Protein AF-A0A962E1F9-F1 (afdb_monomer_lite)

Structure (mmCIF, N/CA/C/O backbone):
data_AF-A0A962E1F9-F1
#
_entry.id   AF-A0A962E1F9-F1
#
loop_
_atom_site.group_PDB
_atom_site.id
_atom_site.type_symbol
_atom_site.label_atom_id
_atom_site.label_alt_id
_atom_site.label_comp_id
_atom_site.label_asym_id
_atom_site.label_entity_id
_atom_site.label_seq_id
_atom_site.pdbx_PDB_ins_code
_atom_site.Cartn_x
_atom_site.Cartn_y
_atom_site.Cartn_z
_atom_site.occupancy
_atom_site.B_iso_or_equiv
_atom_site.auth_seq_id
_atom_site.auth_comp_id
_atom_site.auth_asym_id
_atom_site.auth_atom_id
_atom_site.pdbx_PDB_model_num
ATOM 1 N N . MET A 1 1 ? 22.130 8.586 -1.641 1.00 64.25 1 MET A N 1
ATOM 2 C CA . MET A 1 1 ? 21.203 9.714 -1.373 1.00 64.25 1 MET A CA 1
ATOM 3 C C . MET A 1 1 ? 20.957 9.810 0.126 1.00 64.25 1 MET A C 1
ATOM 5 O O . MET A 1 1 ? 20.902 8.769 0.765 1.00 64.25 1 MET A O 1
ATOM 9 N N . THR A 1 2 ? 20.841 11.005 0.717 1.00 77.00 2 THR A N 1
ATOM 10 C CA . THR A 1 2 ? 20.399 11.106 2.122 1.00 77.00 2 THR A CA 1
ATOM 11 C C . THR A 1 2 ? 18.912 10.750 2.223 1.00 77.00 2 THR A C 1
ATOM 13 O O . THR A 1 2 ? 18.159 10.943 1.267 1.00 77.00 2 THR A O 1
ATOM 16 N N . ILE A 1 3 ? 18.473 10.273 3.391 1.00 74.94 3 ILE A N 1
ATOM 17 C CA . ILE A 1 3 ? 17.060 9.959 3.676 1.00 74.94 3 ILE A CA 1
ATOM 18 C C . ILE A 1 3 ? 16.121 11.131 3.355 1.00 74.94 3 ILE A C 1
ATOM 20 O O . ILE A 1 3 ? 15.027 10.946 2.830 1.00 74.94 3 ILE A O 1
ATOM 24 N N . LEU A 1 4 ? 16.585 12.356 3.604 1.00 80.88 4 LEU A N 1
ATOM 25 C CA . LEU A 1 4 ? 15.814 13.575 3.403 1.00 80.88 4 LEU A CA 1
ATOM 26 C C . LEU A 1 4 ? 15.647 13.916 1.917 1.00 80.88 4 LEU A C 1
ATOM 28 O O . LEU A 1 4 ? 14.554 14.296 1.509 1.00 80.88 4 LEU A O 1
ATOM 32 N N . ASN A 1 5 ? 16.682 13.709 1.095 1.00 81.31 5 ASN A N 1
ATOM 33 C CA . ASN A 1 5 ? 16.583 13.893 -0.358 1.00 81.31 5 ASN A CA 1
ATOM 34 C C . ASN A 1 5 ? 15.590 12.910 -0.975 1.00 81.31 5 ASN A C 1
ATOM 36 O O . ASN A 1 5 ? 14.843 13.257 -1.886 1.00 81.31 5 ASN A O 1
ATOM 40 N N . LEU A 1 6 ? 15.572 11.685 -0.458 1.00 79.62 6 LEU A N 1
ATOM 41 C CA . LEU A 1 6 ? 14.668 10.650 -0.921 1.00 79.62 6 LEU A CA 1
ATOM 42 C C . LEU A 1 6 ? 13.217 10.950 -0.546 1.00 79.62 6 LEU A C 1
ATOM 44 O O . LEU A 1 6 ? 12.342 10.889 -1.405 1.00 79.62 6 LEU A O 1
ATOM 48 N N . LEU A 1 7 ? 12.968 11.340 0.706 1.00 82.06 7 LEU A N 1
ATOM 49 C CA . LEU A 1 7 ? 11.650 11.801 1.141 1.00 82.06 7 LEU A CA 1
ATOM 50 C C . LEU A 1 7 ? 11.186 13.003 0.312 1.00 82.06 7 LEU A C 1
ATOM 52 O O . LEU A 1 7 ? 10.052 13.016 -0.155 1.00 82.06 7 LEU A O 1
ATOM 56 N N . ALA A 1 8 ? 12.066 13.977 0.066 1.00 87.44 8 ALA A N 1
ATOM 57 C CA . ALA A 1 8 ? 11.753 15.131 -0.772 1.00 87.44 8 ALA A CA 1
ATOM 58 C C . ALA A 1 8 ? 11.393 14.721 -2.210 1.00 87.44 8 ALA A C 1
ATOM 60 O O . ALA A 1 8 ? 10.427 15.245 -2.769 1.00 87.44 8 ALA A O 1
ATOM 61 N N . LEU A 1 9 ? 12.116 13.760 -2.792 1.00 87.00 9 LEU A N 1
ATOM 62 C CA . LEU A 1 9 ? 11.836 13.225 -4.124 1.00 87.00 9 LEU A CA 1
ATOM 63 C C . LEU A 1 9 ? 10.489 12.489 -4.167 1.00 87.00 9 LEU A C 1
ATOM 65 O O . LEU A 1 9 ? 9.662 12.798 -5.025 1.00 87.00 9 LEU A O 1
ATOM 69 N N . LEU A 1 10 ? 10.229 11.583 -3.218 1.00 86.94 10 LEU A N 1
ATOM 70 C CA . LEU A 1 10 ? 8.963 10.848 -3.133 1.00 86.94 10 LEU A CA 1
ATOM 71 C C . LEU A 1 10 ? 7.773 11.791 -2.927 1.00 86.94 10 LEU A C 1
ATOM 73 O O . LEU A 1 10 ? 6.761 11.650 -3.615 1.00 86.94 10 LEU A O 1
ATOM 77 N N . ILE A 1 11 ? 7.895 12.777 -2.034 1.00 90.31 11 ILE A N 1
ATOM 78 C CA . ILE A 1 11 ? 6.850 13.780 -1.789 1.00 90.31 11 ILE A CA 1
ATOM 79 C C . ILE A 1 11 ? 6.611 14.619 -3.047 1.00 90.31 11 ILE A C 1
ATOM 81 O O . ILE A 1 11 ? 5.460 14.830 -3.418 1.00 90.31 11 ILE A O 1
ATOM 85 N N . SER A 1 12 ? 7.669 15.055 -3.734 1.00 93.62 12 SER A N 1
ATOM 86 C CA . SER A 1 12 ? 7.546 15.873 -4.948 1.00 93.62 12 SER A CA 1
ATOM 87 C C . SER A 1 12 ? 6.863 15.113 -6.085 1.00 93.62 12 SER A C 1
ATOM 89 O O . SER A 1 12 ? 5.922 15.629 -6.687 1.00 93.62 12 SER A O 1
ATOM 91 N N . ILE A 1 13 ? 7.274 13.868 -6.347 1.00 92.31 13 ILE A N 1
ATOM 92 C CA . ILE A 1 13 ? 6.644 13.014 -7.366 1.00 92.31 13 ILE A CA 1
ATOM 93 C C . ILE A 1 13 ? 5.181 12.744 -6.999 1.00 92.31 13 ILE A C 1
ATOM 95 O O . ILE A 1 13 ? 4.291 12.906 -7.834 1.00 92.31 13 ILE A O 1
ATOM 99 N N . THR A 1 14 ? 4.913 12.407 -5.736 1.00 93.12 14 THR A N 1
ATOM 100 C CA . THR A 1 14 ? 3.549 12.160 -5.248 1.00 93.12 14 THR A CA 1
ATOM 101 C C . THR A 1 14 ? 2.673 13.405 -5.365 1.00 93.12 14 THR A C 1
ATOM 103 O O . THR A 1 14 ? 1.510 13.296 -5.744 1.00 93.12 14 THR A O 1
ATOM 106 N N . ALA A 1 15 ? 3.212 14.597 -5.095 1.00 95.19 15 ALA A N 1
ATOM 107 C CA . ALA A 1 15 ? 2.497 15.861 -5.249 1.00 95.19 15 ALA A CA 1
ATOM 108 C C . ALA A 1 15 ? 2.161 16.148 -6.718 1.00 95.19 15 ALA A C 1
ATOM 110 O O . ALA A 1 15 ? 1.026 16.520 -7.022 1.00 95.19 15 ALA A O 1
ATOM 111 N N . VAL A 1 16 ? 3.108 15.915 -7.633 1.00 96.38 16 VAL A N 1
ATOM 112 C CA . VAL A 1 16 ? 2.884 16.042 -9.081 1.00 96.38 16 VAL A CA 1
ATOM 113 C C . VAL A 1 16 ? 1.796 15.076 -9.544 1.00 96.38 16 VAL A C 1
ATOM 115 O O . VAL A 1 16 ? 0.849 15.503 -10.205 1.00 96.38 16 VAL A O 1
ATOM 118 N N . PHE A 1 17 ? 1.871 13.802 -9.148 1.00 96.25 17 PHE A N 1
ATOM 119 C CA . PHE A 1 17 ? 0.830 12.819 -9.450 1.00 96.25 17 PHE A CA 1
ATOM 120 C C . PHE A 1 17 ? -0.511 13.238 -8.853 1.00 96.25 17 PHE A C 1
ATOM 122 O O . PHE A 1 17 ? -1.494 13.326 -9.576 1.00 96.25 17 PHE A O 1
ATOM 129 N N . SER A 1 18 ? -0.575 13.589 -7.572 1.00 94.94 18 SER A N 1
ATOM 130 C CA . SER A 1 18 ? -1.819 14.027 -6.930 1.00 94.94 18 SER A CA 1
ATOM 131 C C . SER A 1 18 ? -2.458 15.226 -7.650 1.00 94.94 18 SER A C 1
ATOM 133 O O . SER A 1 18 ? -3.667 15.234 -7.895 1.00 94.94 18 SER A O 1
ATOM 135 N N . TRP A 1 19 ? -1.650 16.195 -8.092 1.00 95.81 19 TRP A N 1
ATOM 136 C CA . TRP A 1 19 ? -2.120 17.327 -8.892 1.00 95.81 19 T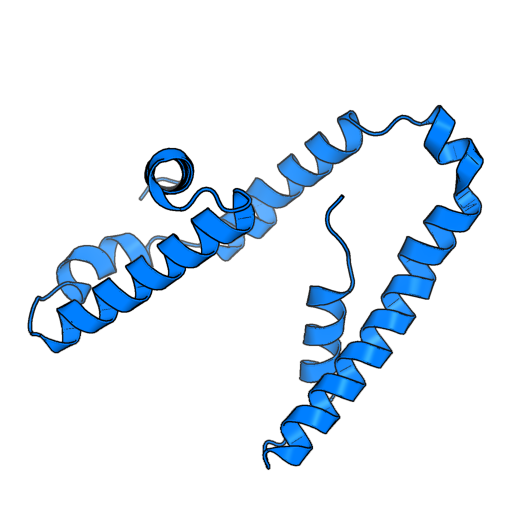RP A CA 1
ATOM 137 C C . TRP A 1 19 ? -2.631 16.902 -10.279 1.00 95.81 19 TRP A C 1
ATOM 139 O O . TRP A 1 19 ? -3.722 17.315 -10.681 1.00 95.81 19 TRP A O 1
ATOM 149 N N . LEU A 1 20 ? -1.896 16.039 -10.990 1.00 95.81 20 LEU A N 1
ATOM 150 C CA . LEU A 1 20 ? -2.324 15.457 -12.270 1.00 95.81 20 LEU A CA 1
ATOM 151 C C . LEU A 1 20 ? -3.642 14.683 -12.112 1.00 95.81 20 LEU A C 1
ATOM 153 O O . LEU A 1 20 ? -4.560 14.868 -12.915 1.00 95.81 20 LEU A O 1
ATOM 157 N N . ASN A 1 21 ? -3.774 13.880 -11.050 1.00 96.06 21 ASN A N 1
ATOM 158 C CA . ASN A 1 21 ? -5.005 13.170 -10.720 1.00 96.06 21 ASN A CA 1
ATOM 159 C C . ASN A 1 21 ? -6.151 14.157 -10.538 1.00 96.06 21 ASN A C 1
ATOM 161 O O . ASN A 1 21 ? -7.174 14.035 -11.201 1.00 96.06 21 ASN A O 1
ATOM 165 N N . HIS A 1 22 ? -5.967 15.169 -9.691 1.00 94.25 22 HIS A N 1
ATOM 166 C CA . HIS A 1 22 ? -7.003 16.157 -9.421 1.00 94.25 22 HIS A CA 1
ATOM 167 C C . HIS A 1 22 ? -7.410 16.927 -10.690 1.00 94.25 22 HIS A C 1
ATOM 169 O O . HIS A 1 22 ? -8.583 17.266 -10.871 1.00 94.25 22 HIS A O 1
ATOM 175 N N . ARG A 1 23 ? -6.460 17.230 -11.583 1.00 94.38 23 ARG A N 1
ATOM 176 C CA . ARG A 1 23 ? -6.728 18.014 -12.795 1.00 94.38 23 ARG A CA 1
ATOM 177 C C . ARG A 1 23 ? -7.384 17.196 -13.909 1.00 94.38 23 ARG A C 1
ATOM 179 O O . ARG A 1 23 ? -8.297 17.721 -14.547 1.00 94.38 23 ARG A O 1
ATOM 186 N N . PHE A 1 24 ? -6.938 15.961 -14.145 1.00 94.69 24 PHE A N 1
ATOM 187 C CA . PHE A 1 24 ? -7.302 15.187 -15.340 1.00 94.69 24 PHE A CA 1
ATOM 188 C C . PHE A 1 24 ? -8.132 13.929 -15.048 1.00 94.69 24 PHE A C 1
ATOM 190 O O . PHE A 1 24 ? -9.152 13.731 -15.701 1.00 94.69 24 PHE A O 1
ATOM 197 N N . LEU A 1 25 ? -7.726 13.095 -14.082 1.00 91.75 25 LEU A N 1
ATOM 198 C CA . LEU A 1 25 ? -8.330 11.770 -13.848 1.00 91.75 25 LEU A CA 1
ATOM 199 C C . LEU A 1 25 ? -9.517 11.801 -12.873 1.00 91.75 25 LEU A C 1
ATOM 201 O O . LEU A 1 25 ? -10.473 11.052 -13.041 1.00 91.75 25 LEU A O 1
ATOM 205 N N . LYS A 1 26 ? -9.458 12.674 -11.861 1.00 92.75 26 LYS A N 1
ATOM 206 C CA . LYS A 1 26 ? -10.459 12.859 -10.796 1.00 92.75 26 LYS A CA 1
ATOM 207 C C . LYS A 1 26 ? -10.829 11.563 -10.057 1.00 92.75 26 LYS A C 1
ATOM 209 O O . LYS A 1 26 ? -11.956 11.414 -9.592 1.00 92.75 26 LYS A O 1
ATOM 214 N N . LEU A 1 27 ? -9.883 10.632 -9.940 1.00 93.50 27 LEU A N 1
ATOM 215 C CA . LEU A 1 27 ? -10.053 9.399 -9.169 1.00 93.50 27 LEU A CA 1
ATOM 216 C C . LEU A 1 27 ? -9.831 9.664 -7.670 1.00 93.50 27 LEU A C 1
ATOM 218 O O . LEU A 1 27 ? -9.165 10.647 -7.323 1.00 93.50 27 LEU A O 1
ATOM 222 N N . PRO A 1 28 ? -10.311 8.783 -6.768 1.00 93.81 28 PRO A N 1
ATOM 223 C CA . PRO A 1 28 ? -9.888 8.797 -5.368 1.00 93.81 28 PRO A CA 1
ATOM 224 C C . PRO A 1 28 ? -8.359 8.840 -5.271 1.00 93.81 28 PRO A C 1
ATOM 226 O O . PRO A 1 28 ? -7.680 8.086 -5.971 1.00 93.81 28 PRO A O 1
ATOM 229 N N . THR A 1 29 ? -7.815 9.732 -4.439 1.00 89.94 29 THR A N 1
ATOM 230 C CA . THR A 1 29 ? -6.391 10.118 -4.461 1.00 89.94 29 THR A CA 1
ATOM 231 C C . THR A 1 29 ? -5.442 8.923 -4.443 1.00 89.94 29 THR A C 1
ATOM 233 O O . THR A 1 29 ? -4.536 8.857 -5.269 1.00 89.94 29 THR A O 1
ATOM 236 N N . THR A 1 30 ? -5.690 7.945 -3.570 1.00 90.38 30 THR A N 1
ATOM 237 C CA . THR A 1 30 ? -4.873 6.728 -3.447 1.00 90.38 30 THR A CA 1
ATOM 238 C C . THR A 1 30 ? -4.845 5.916 -4.742 1.00 90.38 30 THR A C 1
ATOM 240 O O . THR A 1 30 ? -3.777 5.510 -5.194 1.00 90.38 30 THR A O 1
ATOM 243 N N . ILE A 1 31 ? -6.004 5.736 -5.385 1.00 92.56 31 ILE A N 1
ATOM 244 C CA . ILE A 1 31 ? -6.126 4.996 -6.649 1.00 92.56 31 ILE A CA 1
ATOM 245 C C . ILE A 1 31 ? -5.430 5.766 -7.772 1.00 92.56 31 ILE A C 1
ATOM 247 O O . ILE A 1 31 ? -4.659 5.188 -8.534 1.00 92.56 31 ILE A O 1
ATOM 251 N N . GLY A 1 32 ? -5.663 7.078 -7.856 1.00 94.12 32 GLY A N 1
ATOM 252 C CA . GLY A 1 32 ? -5.055 7.922 -8.881 1.00 94.12 32 GLY A CA 1
ATOM 253 C C . GLY A 1 32 ? -3.529 7.883 -8.823 1.00 94.12 32 GLY A C 1
ATOM 254 O O . GLY A 1 32 ? -2.885 7.573 -9.826 1.00 94.12 32 GLY A O 1
ATOM 255 N N . VAL A 1 33 ? -2.952 8.152 -7.646 1.00 94.25 33 VAL A N 1
ATOM 256 C CA . VAL A 1 33 ? -1.495 8.135 -7.430 1.00 94.25 33 VAL A CA 1
ATOM 257 C C . VAL A 1 33 ? -0.904 6.758 -7.736 1.00 94.25 33 VAL A C 1
ATOM 259 O O . VAL A 1 33 ? 0.110 6.692 -8.428 1.00 94.25 33 VAL A O 1
ATOM 262 N N . MET A 1 34 ? -1.554 5.670 -7.303 1.00 94.25 34 MET A N 1
ATOM 263 C CA . MET A 1 34 ? -1.119 4.303 -7.611 1.00 94.25 34 MET A CA 1
ATOM 264 C C . MET A 1 34 ? -1.062 4.051 -9.124 1.00 94.25 34 MET A C 1
ATOM 266 O O . MET A 1 34 ? -0.040 3.593 -9.631 1.00 94.25 34 MET A O 1
ATOM 270 N N . VAL A 1 35 ? -2.130 4.382 -9.856 1.00 95.38 35 VAL A N 1
ATOM 271 C CA . VAL A 1 35 ? -2.205 4.150 -11.307 1.00 95.38 35 VAL A CA 1
ATOM 272 C C . VAL A 1 35 ? -1.148 4.959 -12.057 1.00 95.38 35 VAL A C 1
ATOM 274 O O . VAL A 1 35 ? -0.487 4.413 -12.938 1.00 95.38 35 VAL A O 1
ATOM 277 N N . MET A 1 36 ? -0.937 6.232 -11.708 1.00 95.19 36 MET A N 1
ATOM 278 C CA . MET A 1 36 ? 0.113 7.031 -12.356 1.00 95.19 36 MET A CA 1
ATOM 279 C C . MET A 1 36 ? 1.515 6.552 -11.994 1.00 95.19 36 MET A C 1
ATOM 281 O O . MET A 1 36 ? 2.372 6.536 -12.869 1.00 95.19 36 MET A O 1
ATOM 285 N N . GLY A 1 37 ? 1.755 6.132 -10.749 1.00 94.44 37 GLY A N 1
ATOM 286 C CA . GLY A 1 37 ? 3.032 5.538 -10.355 1.00 94.44 37 GLY A CA 1
ATOM 287 C C . GLY A 1 37 ? 3.330 4.261 -11.137 1.00 94.44 37 GLY A C 1
ATOM 288 O O . GLY A 1 37 ? 4.435 4.090 -11.648 1.00 94.44 37 GLY A O 1
ATOM 289 N N . MET A 1 38 ? 2.320 3.407 -11.316 1.00 94.88 38 MET A N 1
ATOM 290 C CA . MET A 1 38 ? 2.436 2.195 -12.124 1.00 94.88 38 MET A CA 1
ATOM 291 C C . MET A 1 38 ? 2.668 2.520 -13.605 1.00 94.88 38 MET A C 1
ATOM 293 O O . MET A 1 38 ? 3.563 1.949 -14.221 1.00 94.88 38 MET A O 1
ATOM 297 N N . ALA A 1 39 ? 1.931 3.480 -14.170 1.00 95.12 39 ALA A N 1
ATOM 298 C CA . ALA A 1 39 ? 2.133 3.932 -15.546 1.00 95.12 39 ALA A CA 1
ATOM 299 C C . ALA A 1 39 ? 3.527 4.547 -15.753 1.00 95.12 39 ALA A C 1
ATOM 301 O O . ALA A 1 39 ? 4.176 4.274 -16.759 1.00 95.12 39 ALA A O 1
ATOM 302 N N . PHE A 1 40 ? 4.012 5.330 -14.787 1.00 93.38 40 PHE A N 1
ATOM 303 C CA . PHE A 1 40 ? 5.356 5.893 -14.804 1.00 93.38 40 PHE A CA 1
ATOM 304 C C . PHE A 1 40 ? 6.416 4.788 -14.773 1.00 93.38 40 PHE A C 1
ATOM 306 O O . PHE A 1 40 ? 7.298 4.773 -15.628 1.00 93.38 40 PHE A O 1
ATOM 313 N N . SER A 1 41 ? 6.285 3.808 -13.876 1.00 91.25 41 SER A N 1
ATOM 314 C CA . SER A 1 41 ? 7.182 2.648 -13.824 1.00 91.25 41 SER A CA 1
ATOM 315 C C . SER A 1 41 ? 7.203 1.870 -15.145 1.00 91.25 41 SER A C 1
ATOM 317 O O . SER A 1 41 ? 8.279 1.626 -15.686 1.00 91.25 41 SER A O 1
ATOM 319 N N . LEU A 1 42 ? 6.035 1.567 -15.722 1.00 94.06 42 LEU A N 1
ATOM 320 C CA . LEU A 1 42 ? 5.943 0.895 -17.023 1.00 94.06 42 LEU A CA 1
ATOM 321 C C . LEU A 1 42 ? 6.549 1.732 -18.158 1.00 94.06 42 LEU A C 1
ATOM 323 O O . LEU A 1 42 ? 7.181 1.180 -19.054 1.00 94.06 42 LEU A O 1
ATOM 327 N N . SER A 1 43 ? 6.396 3.059 -18.117 1.00 92.25 43 SER A N 1
ATOM 328 C CA . SER A 1 43 ? 6.993 3.949 -19.117 1.00 92.25 43 SER A CA 1
ATOM 329 C C . SER A 1 43 ? 8.521 3.961 -19.059 1.00 92.25 43 SER A C 1
ATOM 331 O O . SER A 1 43 ? 9.156 4.014 -20.108 1.00 92.25 43 SER A O 1
ATOM 333 N N . LEU A 1 44 ? 9.117 3.851 -17.864 1.00 89.81 44 LEU A N 1
ATOM 334 C CA . LEU A 1 44 ? 10.570 3.748 -17.710 1.00 89.81 44 LEU A CA 1
ATOM 335 C C . LEU A 1 44 ? 11.098 2.443 -18.311 1.00 89.81 44 LEU A C 1
ATOM 337 O O . LEU A 1 44 ? 12.054 2.487 -19.080 1.00 89.81 44 LEU A O 1
ATOM 341 N N . ILE A 1 45 ? 10.425 1.319 -18.036 1.00 90.00 45 ILE A N 1
ATOM 342 C CA . ILE A 1 45 ? 10.760 0.013 -18.628 1.00 90.00 45 ILE A CA 1
ATOM 343 C C . ILE A 1 45 ? 10.646 0.080 -20.160 1.00 90.00 45 ILE A C 1
ATOM 345 O O . ILE A 1 45 ? 11.540 -0.355 -20.877 1.00 90.00 45 ILE A O 1
ATOM 349 N N . GLY A 1 46 ? 9.574 0.684 -20.681 1.00 91.62 46 GLY A N 1
ATOM 350 C CA . GLY A 1 46 ? 9.387 0.838 -22.125 1.00 91.62 46 GLY A CA 1
ATOM 351 C C . GLY A 1 46 ? 10.435 1.733 -22.798 1.00 91.62 46 GLY A C 1
ATOM 352 O O . GLY A 1 46 ? 10.811 1.477 -23.937 1.00 91.62 46 GLY A O 1
ATOM 353 N N . LEU A 1 47 ? 10.923 2.776 -22.118 1.00 91.19 47 LEU A N 1
ATOM 354 C CA . LEU A 1 47 ? 11.993 3.636 -22.637 1.00 91.19 47 LEU A CA 1
ATOM 355 C C . LEU A 1 47 ? 13.344 2.916 -22.690 1.00 91.19 47 LEU A C 1
ATOM 357 O O . LEU A 1 47 ? 14.100 3.133 -23.636 1.00 91.19 47 LEU A O 1
ATOM 361 N N . GLU A 1 48 ? 13.627 2.058 -21.712 1.00 89.25 48 GLU A N 1
ATOM 362 C CA . GLU A 1 48 ? 14.836 1.231 -21.692 1.00 89.25 48 GLU A CA 1
ATOM 363 C C . GLU A 1 48 ? 14.887 0.279 -22.896 1.00 89.25 48 GLU A C 1
ATOM 365 O O . GLU A 1 48 ? 15.878 0.251 -23.625 1.00 89.25 48 GLU A O 1
ATOM 370 N N . GLU A 1 49 ? 13.772 -0.390 -23.200 1.00 87.88 49 GLU A N 1
ATOM 371 C CA . GLU A 1 49 ? 13.629 -1.258 -24.382 1.00 87.88 49 GLU A CA 1
ATOM 372 C C . GLU A 1 49 ? 13.770 -0.500 -25.718 1.00 87.88 49 GLU A C 1
ATOM 374 O O . GLU A 1 49 ? 14.203 -1.059 -26.725 1.00 87.88 49 GLU A O 1
ATOM 379 N N . LEU A 1 50 ? 13.447 0.799 -25.746 1.00 91.06 50 LEU A N 1
ATOM 380 C CA . LEU A 1 50 ? 13.641 1.668 -26.916 1.00 91.06 50 LEU A CA 1
ATOM 381 C C . LEU A 1 50 ? 15.096 2.149 -27.083 1.00 91.06 50 LEU A C 1
ATOM 383 O O . LEU A 1 50 ? 15.385 2.920 -28.002 1.00 91.06 50 LEU A O 1
ATOM 387 N N . GLY A 1 51 ? 16.013 1.703 -26.219 1.00 87.38 51 GLY A N 1
ATOM 388 C 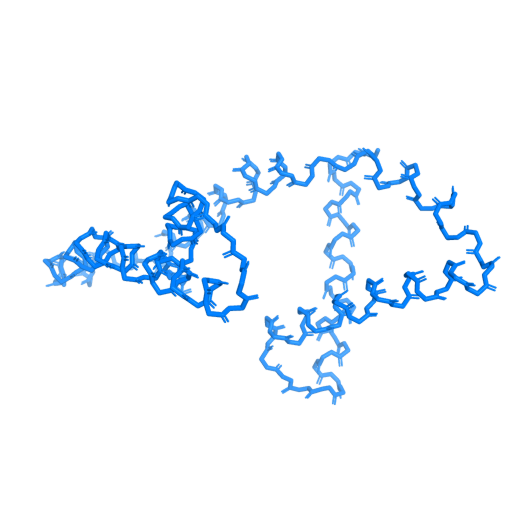CA . GLY A 1 51 ? 17.436 2.033 -26.271 1.00 87.38 51 GLY A CA 1
ATOM 389 C C . GLY A 1 51 ? 17.804 3.342 -25.572 1.00 87.38 51 GLY A C 1
ATOM 390 O O . GLY A 1 51 ? 18.930 3.820 -25.729 1.00 87.38 51 GLY A O 1
ATOM 391 N N . PHE A 1 52 ? 16.890 3.942 -24.801 1.00 85.00 52 PHE A N 1
ATOM 392 C CA . PHE A 1 52 ? 17.266 5.016 -23.888 1.00 85.00 52 PHE A CA 1
ATOM 393 C C . PHE A 1 52 ? 17.920 4.398 -22.654 1.00 85.00 52 PHE A C 1
ATOM 395 O O . PHE A 1 52 ? 17.314 3.582 -21.972 1.00 85.00 52 PHE A O 1
ATOM 402 N N . ASP A 1 53 ? 19.144 4.817 -22.340 1.00 83.62 53 ASP A N 1
ATOM 403 C CA . ASP A 1 53 ? 19.914 4.295 -21.205 1.00 83.62 53 ASP A CA 1
ATOM 404 C C . ASP A 1 53 ? 19.406 4.862 -19.861 1.00 83.62 53 ASP A C 1
ATOM 406 O O . ASP A 1 53 ? 20.043 5.683 -19.194 1.00 83.62 53 ASP A O 1
ATOM 410 N N . VAL A 1 54 ? 18.162 4.513 -19.525 1.00 82.19 54 VAL A N 1
ATOM 411 C CA . VAL A 1 54 ? 17.445 4.943 -18.319 1.00 82.19 54 VAL A CA 1
ATOM 412 C C . VAL A 1 54 ? 18.045 4.255 -17.096 1.00 82.19 54 VAL A C 1
ATOM 414 O O . VAL A 1 54 ? 18.288 4.923 -16.089 1.00 82.19 54 VAL A O 1
ATOM 417 N N . ALA A 1 55 ? 18.349 2.959 -17.202 1.00 73.38 55 ALA A N 1
ATOM 418 C CA . ALA A 1 55 ? 18.933 2.170 -16.126 1.00 73.38 55 ALA A CA 1
ATOM 419 C C . ALA A 1 55 ? 20.304 2.695 -15.686 1.00 73.38 55 ALA A C 1
ATOM 421 O O . ALA A 1 55 ? 20.504 2.872 -14.490 1.00 73.38 55 ALA A O 1
ATOM 422 N N . ALA A 1 56 ? 21.218 3.058 -16.597 1.00 73.50 56 ALA A N 1
ATOM 423 C CA . ALA A 1 56 ? 22.507 3.620 -16.175 1.00 73.50 56 ALA A CA 1
ATOM 424 C C . ALA A 1 56 ? 22.379 5.020 -15.549 1.00 73.50 56 ALA A C 1
ATOM 426 O O . ALA A 1 56 ? 23.193 5.410 -14.717 1.00 73.50 56 ALA A O 1
ATOM 427 N N . ARG A 1 57 ? 21.355 5.799 -15.928 1.00 76.06 57 ARG A N 1
ATOM 428 C CA . ARG A 1 57 ? 21.152 7.165 -15.408 1.00 76.06 57 ARG A CA 1
ATOM 429 C C . ARG A 1 57 ? 20.434 7.211 -14.063 1.00 76.06 57 ARG A C 1
ATOM 431 O O . ARG A 1 57 ? 20.644 8.153 -13.301 1.00 76.06 57 ARG A O 1
ATOM 438 N N . LEU A 1 58 ? 19.553 6.250 -13.800 1.00 74.81 58 LEU A N 1
ATOM 439 C CA . LEU A 1 58 ? 18.738 6.189 -12.583 1.00 74.81 58 LEU A CA 1
ATOM 440 C C . LEU A 1 58 ? 19.163 5.069 -11.628 1.00 74.81 58 LEU A C 1
ATOM 442 O O . LEU A 1 58 ? 18.836 5.156 -10.448 1.00 74.81 58 LEU A O 1
ATOM 446 N N . GLY A 1 59 ? 19.907 4.066 -12.096 1.00 70.75 59 GLY A N 1
ATOM 447 C CA . GLY A 1 59 ? 20.341 2.898 -11.325 1.00 70.75 59 GLY A CA 1
ATOM 448 C C . GLY A 1 59 ? 21.089 3.283 -10.056 1.00 70.75 59 GLY A C 1
ATOM 449 O O . GLY A 1 59 ? 20.642 2.934 -8.969 1.00 70.75 59 GLY A O 1
ATOM 450 N N . ASP A 1 60 ? 22.117 4.128 -10.167 1.00 70.69 60 ASP A N 1
ATOM 451 C CA . ASP A 1 60 ? 22.895 4.605 -9.010 1.00 70.69 60 ASP A CA 1
ATOM 452 C C . ASP A 1 60 ? 22.041 5.391 -7.996 1.00 70.69 60 ASP A C 1
ATOM 454 O O . ASP A 1 60 ? 22.290 5.383 -6.787 1.00 70.69 60 ASP A O 1
ATOM 458 N N . ALA A 1 61 ? 21.010 6.096 -8.476 1.00 69.94 61 ALA A N 1
ATOM 459 C CA . ALA A 1 61 ? 20.092 6.836 -7.618 1.00 69.94 61 ALA A CA 1
ATOM 460 C C . ALA A 1 61 ? 19.094 5.911 -6.901 1.00 69.94 61 ALA A C 1
ATOM 462 O O . ALA A 1 61 ? 18.684 6.231 -5.783 1.00 69.94 61 ALA A O 1
ATOM 463 N N . LEU A 1 62 ? 18.723 4.790 -7.531 1.00 72.19 62 LEU A N 1
ATOM 464 C CA . LEU A 1 62 ? 17.767 3.799 -7.033 1.00 72.19 62 LEU A CA 1
ATOM 465 C C . LEU A 1 62 ? 18.421 2.731 -6.141 1.00 72.19 62 LEU A C 1
ATOM 467 O O . LEU A 1 62 ? 17.824 2.356 -5.137 1.00 72.19 62 LEU A O 1
ATOM 471 N N . GLU A 1 63 ? 19.647 2.284 -6.429 1.00 72.88 63 GLU A N 1
ATOM 472 C CA . GLU A 1 63 ? 20.373 1.298 -5.606 1.00 72.88 63 GLU A CA 1
ATOM 473 C C . GLU A 1 63 ? 20.649 1.807 -4.187 1.00 72.88 63 GLU A C 1
ATOM 475 O O . GLU A 1 63 ? 20.681 1.037 -3.230 1.00 72.88 63 GLU A O 1
ATOM 480 N N . GLY A 1 64 ? 20.788 3.125 -4.020 1.00 69.62 64 GLY A N 1
ATOM 481 C CA . GLY A 1 64 ? 20.949 3.747 -2.707 1.00 69.62 64 GLY A CA 1
ATOM 482 C C . GLY A 1 64 ? 19.664 3.835 -1.872 1.00 69.62 64 GLY A C 1
ATOM 483 O O . GLY A 1 64 ? 19.699 4.442 -0.798 1.00 69.62 64 GLY A O 1
ATOM 484 N N . ILE A 1 65 ? 18.531 3.316 -2.360 1.00 75.56 65 ILE A N 1
ATOM 485 C CA . ILE A 1 65 ? 17.218 3.417 -1.715 1.00 75.56 65 ILE A CA 1
ATOM 486 C C . ILE A 1 65 ? 16.892 2.130 -0.959 1.00 75.56 65 ILE A C 1
ATOM 488 O O . ILE A 1 65 ? 16.422 1.155 -1.536 1.00 75.56 65 ILE A O 1
ATOM 492 N N . ASP A 1 66 ? 17.017 2.159 0.367 1.00 77.12 66 ASP A N 1
ATOM 493 C CA . ASP A 1 66 ? 16.424 1.121 1.214 1.00 77.12 66 ASP A CA 1
ATOM 494 C C . ASP A 1 66 ? 14.967 1.475 1.555 1.00 77.12 66 ASP A C 1
ATOM 496 O O . ASP A 1 66 ? 14.651 1.995 2.629 1.00 77.12 66 ASP A O 1
ATOM 500 N N . PHE A 1 67 ? 14.061 1.223 0.605 1.00 77.19 67 PHE A N 1
ATOM 501 C CA . PHE A 1 67 ? 12.631 1.500 0.779 1.00 77.19 67 PHE A CA 1
ATOM 502 C C . PHE A 1 67 ? 12.025 0.737 1.965 1.00 77.19 67 PHE A C 1
ATOM 504 O O . PHE A 1 67 ? 11.178 1.280 2.673 1.00 77.19 67 PHE A O 1
ATOM 511 N N . SER A 1 68 ? 12.478 -0.497 2.208 1.00 82.56 68 SER A N 1
ATOM 512 C CA . SER A 1 68 ? 11.977 -1.328 3.304 1.00 82.56 68 SER A CA 1
ATOM 513 C C . SER A 1 68 ? 12.265 -0.673 4.650 1.00 82.56 68 SER A C 1
ATOM 515 O O . SER A 1 68 ? 11.346 -0.460 5.438 1.00 82.56 68 SER A O 1
ATOM 517 N N . THR A 1 69 ? 13.514 -0.275 4.896 1.00 81.50 69 THR A N 1
ATOM 518 C CA . THR A 1 69 ? 13.898 0.412 6.136 1.00 81.50 69 THR A CA 1
ATOM 519 C C . THR A 1 69 ? 13.139 1.726 6.303 1.00 81.50 69 THR A C 1
ATOM 521 O O . THR A 1 69 ? 12.615 2.009 7.380 1.00 81.50 69 THR A O 1
ATOM 524 N N . LEU A 1 70 ? 12.996 2.506 5.231 1.00 80.19 70 LEU A N 1
ATOM 525 C CA . LEU A 1 70 ? 12.268 3.775 5.258 1.00 80.19 70 LEU A CA 1
ATOM 526 C C . LEU A 1 70 ? 10.792 3.611 5.620 1.00 80.19 70 LEU A C 1
ATOM 528 O O . LEU A 1 70 ? 10.284 4.322 6.491 1.00 80.19 70 LEU A O 1
ATOM 532 N N . LEU A 1 71 ? 10.110 2.675 4.961 1.00 83.31 71 LEU A N 1
ATOM 533 C CA . LEU A 1 71 ? 8.694 2.429 5.178 1.00 83.31 71 LEU A CA 1
ATOM 534 C C . LEU A 1 71 ? 8.471 1.790 6.552 1.00 83.31 71 LEU A C 1
ATOM 536 O O . LEU A 1 71 ? 7.702 2.318 7.355 1.00 83.31 71 LEU A O 1
ATOM 540 N N . MET A 1 72 ? 9.176 0.690 6.833 1.00 86.06 72 MET A N 1
ATOM 541 C CA . MET A 1 72 ? 8.951 -0.140 8.016 1.00 86.06 72 MET A CA 1
ATOM 542 C C . MET A 1 72 ? 9.412 0.531 9.307 1.00 86.06 72 MET A C 1
ATOM 544 O O . MET A 1 72 ? 8.707 0.460 10.310 1.00 86.06 72 MET A O 1
ATOM 548 N N . GLN A 1 73 ? 10.583 1.176 9.306 1.00 81.69 73 GLN A N 1
ATOM 549 C CA . GLN A 1 73 ? 11.151 1.771 10.521 1.00 81.69 73 GLN A CA 1
ATOM 550 C C . GLN A 1 73 ? 10.797 3.255 10.660 1.00 81.69 73 GLN A C 1
ATOM 552 O O . GLN A 1 73 ? 10.628 3.739 11.779 1.00 81.69 73 GLN A O 1
ATOM 557 N N . GLY A 1 74 ? 10.665 3.977 9.543 1.00 82.88 74 GLY A N 1
ATOM 558 C CA . GLY A 1 74 ? 10.361 5.408 9.539 1.00 82.88 74 GLY A CA 1
ATOM 559 C C . GLY A 1 74 ? 8.864 5.706 9.472 1.00 82.88 74 GLY A C 1
ATOM 560 O O . GLY A 1 74 ? 8.269 6.197 10.431 1.00 82.88 74 GLY A O 1
ATOM 561 N N . MET A 1 75 ? 8.253 5.447 8.314 1.00 86.69 75 MET A N 1
ATOM 562 C CA . MET A 1 75 ? 6.916 5.954 7.987 1.00 86.69 75 MET A CA 1
ATOM 563 C C . MET A 1 75 ? 5.798 5.270 8.779 1.00 86.69 75 MET A C 1
ATOM 565 O O . MET A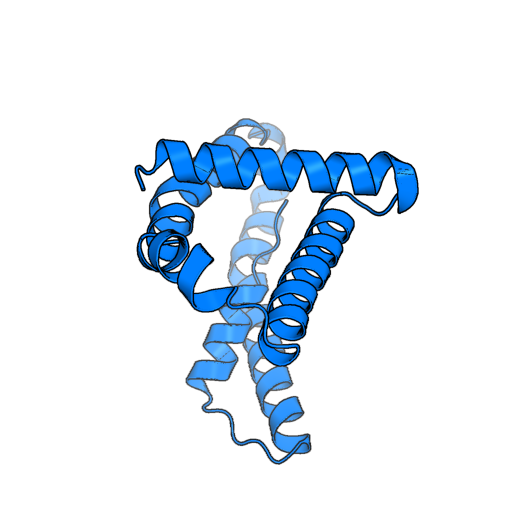 1 75 ? 4.938 5.970 9.310 1.00 86.69 75 MET A O 1
ATOM 569 N N . LEU A 1 76 ? 5.804 3.936 8.891 1.00 87.44 76 LEU A N 1
ATOM 570 C CA . LEU A 1 76 ? 4.720 3.192 9.550 1.00 87.44 76 LEU A CA 1
ATOM 571 C C . LEU A 1 76 ? 4.514 3.632 11.002 1.00 87.44 76 LEU A C 1
ATOM 573 O O . LEU A 1 76 ? 3.386 3.901 11.402 1.00 87.44 76 LEU A O 1
ATOM 577 N N . SER A 1 77 ? 5.591 3.781 11.773 1.00 87.44 77 SER A N 1
ATOM 578 C CA . SER A 1 77 ? 5.519 4.233 13.168 1.00 87.44 77 SER A CA 1
ATOM 579 C C . SER A 1 77 ? 4.855 5.609 13.299 1.00 87.44 77 SER A C 1
ATOM 581 O O . SER A 1 77 ? 4.008 5.811 14.170 1.00 87.44 77 SER A O 1
ATOM 583 N N . LEU A 1 78 ? 5.199 6.550 12.410 1.00 88.25 78 LEU A N 1
ATOM 584 C CA . LEU A 1 78 ? 4.617 7.895 12.394 1.00 88.25 78 LEU A CA 1
ATOM 585 C C . LEU A 1 78 ? 3.145 7.881 11.967 1.00 88.25 78 LEU A C 1
ATOM 587 O O . LEU A 1 78 ? 2.334 8.587 12.565 1.00 88.25 78 LEU A O 1
ATOM 591 N N . LEU A 1 79 ? 2.792 7.070 10.966 1.00 89.06 79 LEU A N 1
ATOM 592 C CA . LEU A 1 79 ? 1.418 6.925 10.482 1.00 89.06 79 LEU A CA 1
ATOM 593 C C . LEU A 1 79 ? 0.510 6.293 11.543 1.00 89.06 79 LEU A C 1
ATOM 595 O O . LEU A 1 79 ? -0.576 6.809 11.796 1.00 89.06 79 LEU A O 1
ATOM 599 N N . LEU A 1 80 ? 0.973 5.237 12.218 1.00 89.44 80 LEU A N 1
ATOM 600 C CA . LEU A 1 80 ? 0.234 4.591 13.306 1.00 89.44 80 LEU A CA 1
ATOM 601 C C . LEU A 1 80 ? 0.047 5.533 14.501 1.00 89.44 80 LEU A C 1
ATOM 603 O O . LEU A 1 80 ? -1.036 5.581 15.084 1.00 89.44 80 LEU A O 1
ATOM 607 N N . PHE A 1 81 ? 1.069 6.325 14.836 1.00 89.88 81 PHE A N 1
ATOM 608 C CA . PHE A 1 81 ? 0.958 7.351 15.871 1.00 89.88 81 PHE A CA 1
ATOM 609 C C . PHE A 1 81 ? -0.047 8.447 15.487 1.00 89.88 81 PHE A C 1
ATOM 611 O O . PHE A 1 81 ? -0.927 8.785 16.278 1.00 89.88 81 PHE A O 1
ATOM 618 N N . ALA A 1 82 ? 0.037 8.969 14.261 1.00 89.69 82 ALA A N 1
ATOM 619 C CA . ALA A 1 82 ? -0.896 9.974 13.760 1.00 89.69 82 ALA A CA 1
ATOM 620 C C . ALA A 1 82 ? -2.340 9.448 13.722 1.00 89.69 82 ALA A C 1
ATOM 622 O O . ALA A 1 82 ? -3.259 10.161 14.126 1.00 89.69 82 ALA A O 1
ATOM 623 N N . GLY A 1 83 ? -2.540 8.197 13.300 1.00 86.81 83 GLY A N 1
ATOM 624 C CA . GLY A 1 83 ? -3.838 7.527 13.333 1.00 86.81 83 GLY A CA 1
ATOM 625 C C . GLY A 1 83 ? -4.382 7.423 14.756 1.00 86.81 83 GLY A C 1
ATOM 626 O O . GLY A 1 83 ? -5.520 7.814 15.005 1.00 86.81 83 GLY A O 1
ATOM 627 N N . ALA A 1 84 ? -3.550 7.007 15.717 1.00 88.50 84 ALA A N 1
ATOM 628 C CA . ALA A 1 84 ? -3.943 6.904 17.121 1.00 88.50 84 ALA A CA 1
ATOM 629 C C . ALA A 1 84 ? -4.363 8.253 17.736 1.00 88.50 84 ALA A C 1
ATOM 631 O O . ALA A 1 84 ? -5.290 8.283 18.543 1.00 88.50 84 ALA A O 1
ATOM 632 N N . LEU A 1 85 ? -3.742 9.371 17.332 1.00 90.31 85 LEU A N 1
ATOM 633 C CA . LEU A 1 85 ? -4.120 10.712 17.803 1.00 90.31 85 LEU A CA 1
ATOM 634 C C . LEU A 1 85 ? -5.521 11.157 17.349 1.00 90.31 85 LEU A C 1
ATOM 636 O O . LEU A 1 85 ? -6.139 11.975 18.027 1.00 90.31 85 LEU A O 1
ATOM 640 N N . HIS A 1 86 ? -6.031 10.632 16.231 1.00 85.88 86 HIS A N 1
ATOM 641 C CA . HIS A 1 86 ? -7.372 10.954 15.728 1.00 85.88 86 HIS A CA 1
ATOM 642 C C . HIS A 1 86 ? -8.475 10.074 16.350 1.00 85.88 86 HIS A C 1
ATOM 644 O O . HIS A 1 86 ? -9.661 10.346 16.154 1.00 85.88 86 HIS A O 1
ATOM 650 N N . VAL A 1 87 ? -8.118 9.032 17.113 1.00 88.31 87 VAL A N 1
ATOM 651 C CA . VAL A 1 87 ? -9.085 8.093 17.704 1.00 88.31 87 VAL A CA 1
ATOM 652 C C . VAL A 1 87 ? -9.692 8.657 18.990 1.00 88.31 87 VAL A C 1
ATOM 654 O O . VAL A 1 87 ? -9.000 8.934 19.969 1.00 88.31 87 VAL A O 1
ATOM 657 N N . ASN A 1 88 ? -11.024 8.740 19.037 1.00 91.00 88 ASN A N 1
ATOM 658 C CA . ASN A 1 88 ? -11.744 9.088 20.258 1.00 91.00 88 ASN A CA 1
ATOM 659 C C . ASN A 1 88 ? -11.847 7.875 21.201 1.00 91.00 88 ASN A C 1
ATOM 661 O O . ASN A 1 88 ? -12.608 6.934 20.964 1.00 91.00 88 ASN A O 1
ATOM 665 N N . LEU A 1 89 ? -11.122 7.928 22.321 1.00 90.44 89 LEU A N 1
ATOM 666 C CA . LEU A 1 89 ? -11.099 6.860 23.328 1.00 90.44 89 LEU A CA 1
ATOM 667 C C . LEU A 1 89 ? -12.477 6.563 23.939 1.00 90.44 89 LEU A C 1
ATOM 669 O O . LEU A 1 89 ? -12.750 5.419 24.303 1.00 90.44 89 LEU A O 1
ATOM 673 N N . SER A 1 90 ? -13.355 7.565 24.048 1.00 92.25 90 SER A N 1
ATOM 674 C CA . SER A 1 90 ? -14.690 7.375 24.624 1.00 92.25 90 SER A CA 1
ATOM 675 C C . SER A 1 90 ? -15.601 6.557 23.709 1.00 92.25 90 SER A C 1
ATOM 677 O O . SER A 1 90 ? -16.349 5.709 24.195 1.00 92.25 90 SER A O 1
ATOM 679 N N . ASP A 1 91 ? -15.494 6.737 22.392 1.00 91.56 91 ASP A N 1
ATOM 680 C CA . ASP A 1 91 ? -16.247 5.947 21.415 1.00 91.56 91 ASP A CA 1
ATOM 681 C C . ASP A 1 91 ? -15.642 4.551 21.245 1.00 91.56 91 ASP A C 1
ATOM 683 O O . ASP A 1 91 ? -16.375 3.558 21.204 1.00 91.56 91 ASP A O 1
ATOM 687 N N . LEU A 1 92 ? -14.308 4.451 21.288 1.00 90.19 92 LEU A N 1
ATOM 688 C CA . LEU A 1 92 ? -13.593 3.175 21.314 1.00 90.19 92 LEU A CA 1
ATOM 689 C C . LEU A 1 92 ? -14.041 2.304 22.499 1.00 90.19 92 LEU A C 1
ATOM 691 O O . LEU A 1 92 ? -14.316 1.114 22.341 1.00 90.19 92 LEU A O 1
ATOM 695 N N . ALA A 1 93 ? -14.171 2.905 23.686 1.00 92.19 93 ALA A N 1
ATOM 696 C CA . ALA A 1 93 ? -14.593 2.202 24.892 1.00 92.19 93 ALA A CA 1
ATOM 697 C C . ALA A 1 93 ? -16.026 1.652 24.787 1.00 92.19 93 ALA 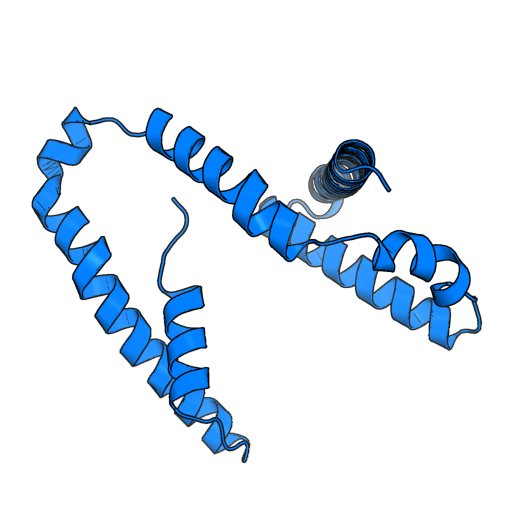A C 1
ATOM 699 O O . ALA A 1 93 ? -16.287 0.551 25.282 1.00 92.19 93 ALA A O 1
ATOM 700 N N . LYS A 1 94 ? -16.938 2.366 24.109 1.00 95.12 94 LYS A N 1
ATOM 701 C CA . LYS A 1 94 ? -18.325 1.913 23.885 1.00 95.12 94 LYS A CA 1
ATOM 702 C C . LYS A 1 94 ? -18.383 0.668 22.995 1.00 95.12 94 LYS A C 1
ATOM 704 O O . LYS A 1 94 ? -19.168 -0.234 23.271 1.00 95.12 94 LYS A O 1
ATOM 709 N N . ALA A 1 95 ? -17.534 0.592 21.968 1.00 94.12 95 ALA A N 1
ATOM 710 C CA . ALA A 1 95 ? -17.516 -0.502 20.991 1.00 94.12 95 ALA A CA 1
ATOM 711 C C . ALA A 1 95 ? -16.395 -1.539 21.221 1.00 94.12 95 ALA A C 1
ATOM 713 O O . ALA A 1 95 ? -16.149 -2.386 20.360 1.00 94.12 95 ALA A O 1
ATOM 714 N N . ARG A 1 96 ? -15.730 -1.515 22.386 1.00 93.50 96 ARG A N 1
ATOM 715 C CA . ARG A 1 96 ? -14.497 -2.278 22.667 1.00 93.50 96 ARG A CA 1
ATOM 716 C C . ARG A 1 96 ? -14.553 -3.762 22.296 1.00 93.50 96 ARG A C 1
ATOM 718 O O . ARG A 1 96 ? -13.594 -4.285 21.746 1.00 93.50 96 ARG A O 1
ATOM 725 N N . TRP A 1 97 ? -15.669 -4.439 22.564 1.00 95.81 97 TRP A N 1
ATOM 726 C CA . TRP A 1 97 ? -15.803 -5.873 22.293 1.00 95.81 97 TRP A CA 1
ATOM 727 C C . TRP A 1 97 ? -15.877 -6.173 20.798 1.00 95.81 97 TRP A C 1
ATOM 729 O O . TRP A 1 97 ? -15.245 -7.118 20.331 1.00 95.81 97 TRP A O 1
ATOM 739 N N . VAL A 1 98 ? -16.591 -5.333 20.045 1.00 94.44 98 VAL A N 1
ATOM 740 C CA . VAL A 1 98 ? -16.686 -5.446 18.586 1.00 94.44 98 VAL A CA 1
ATOM 741 C C . VAL A 1 98 ? -15.312 -5.207 17.971 1.00 94.44 98 VAL A C 1
ATOM 743 O O . VAL A 1 98 ? -14.832 -6.042 17.208 1.00 94.44 98 VAL A O 1
ATOM 746 N N . ILE A 1 99 ? -14.633 -4.135 18.383 1.00 93.00 99 ILE A N 1
ATOM 747 C CA . ILE A 1 99 ? -13.308 -3.772 17.868 1.00 93.00 99 ILE A CA 1
ATOM 748 C C . ILE A 1 99 ? -12.283 -4.868 18.162 1.00 93.00 99 ILE A C 1
ATOM 750 O O . ILE A 1 99 ? -11.598 -5.312 17.247 1.00 93.00 99 ILE A O 1
ATOM 754 N N . VAL A 1 100 ? -12.214 -5.364 19.403 1.00 93.81 100 VAL A N 1
ATOM 755 C CA . VAL A 1 100 ? -11.290 -6.451 19.766 1.00 93.81 100 VAL A CA 1
ATOM 756 C C . VAL A 1 100 ? -11.588 -7.711 18.956 1.00 93.81 100 VAL A C 1
ATOM 758 O O . VAL A 1 100 ? -10.653 -8.337 18.463 1.00 93.81 100 VAL A O 1
ATOM 761 N N . SER A 1 101 ? -12.861 -8.070 18.762 1.00 95.31 101 SER A N 1
ATOM 762 C CA . SER A 1 101 ? -13.222 -9.256 17.976 1.00 95.31 101 SER A CA 1
ATOM 763 C C . SER A 1 101 ? -12.820 -9.137 16.501 1.00 95.31 101 SER A C 1
ATOM 765 O O . SER A 1 101 ? -12.251 -10.078 15.949 1.00 95.31 101 SER A O 1
ATOM 767 N N . LEU A 1 102 ? -13.035 -7.971 15.882 1.00 94.06 102 LEU A N 1
ATOM 768 C CA . LEU A 1 102 ? -12.680 -7.715 14.485 1.00 94.06 102 LEU A CA 1
ATOM 769 C C . LEU A 1 102 ? -11.161 -7.649 14.296 1.00 94.06 102 LEU A C 1
ATOM 771 O O . LEU A 1 102 ? -10.635 -8.279 13.383 1.00 94.06 102 LEU A O 1
ATOM 775 N N . ALA A 1 103 ? -10.453 -6.959 15.193 1.00 92.62 103 ALA A N 1
ATOM 776 C CA . ALA A 1 103 ? -9.006 -6.763 15.111 1.00 92.62 103 ALA A CA 1
ATOM 777 C C . ALA A 1 103 ? -8.184 -8.021 15.448 1.00 92.62 103 ALA A C 1
ATOM 779 O O . ALA A 1 103 ? -7.011 -8.091 15.096 1.00 92.62 103 ALA A O 1
ATOM 780 N N . THR A 1 104 ? -8.772 -9.014 16.126 1.00 94.38 104 THR A N 1
ATOM 781 C CA . THR A 1 104 ? -8.085 -10.270 16.476 1.00 94.38 104 THR A CA 1
ATOM 782 C C . THR A 1 104 ? -8.644 -11.448 15.684 1.00 94.38 104 THR A C 1
ATOM 784 O O . THR A 1 104 ? -8.038 -11.889 14.709 1.00 94.38 104 THR A O 1
ATOM 787 N N . VAL A 1 105 ? -9.822 -11.943 16.066 1.00 96.06 105 VAL A N 1
ATOM 788 C CA . VAL A 1 105 ? -10.461 -13.112 15.452 1.00 96.06 105 VAL A CA 1
ATOM 789 C C . VAL A 1 105 ? -10.762 -12.851 13.980 1.00 96.06 105 VAL A C 1
ATOM 791 O O . VAL A 1 105 ? -10.467 -13.704 13.147 1.00 96.06 105 VAL A O 1
ATOM 794 N N . GLY A 1 106 ? -11.280 -11.666 13.647 1.00 95.62 106 GLY A N 1
ATOM 795 C CA . GLY A 1 106 ? -11.555 -11.274 12.264 1.00 95.62 106 GLY A CA 1
ATOM 796 C C . GLY A 1 106 ? -10.309 -11.336 11.379 1.00 95.62 106 GLY A C 1
ATOM 797 O O . GLY A 1 106 ? -10.346 -11.962 10.323 1.00 95.62 106 GLY A O 1
ATOM 798 N N . VAL A 1 107 ? -9.185 -10.781 11.842 1.00 95.81 107 VAL A N 1
ATOM 799 C CA . VAL A 1 107 ? -7.908 -10.795 11.104 1.00 95.81 107 VAL A CA 1
ATOM 800 C C . VAL A 1 107 ? -7.363 -12.215 10.933 1.00 95.81 107 VAL A C 1
ATOM 802 O O . VAL A 1 107 ? -6.920 -12.569 9.839 1.00 95.81 107 VAL A O 1
ATOM 805 N N . VAL A 1 108 ? -7.427 -13.057 11.971 1.00 96.75 108 VAL A N 1
ATOM 806 C CA . VAL A 1 108 ? -6.981 -14.462 11.884 1.00 96.75 108 VAL A CA 1
ATOM 807 C C . VAL A 1 108 ? -7.840 -15.247 10.894 1.00 96.75 108 VAL A C 1
ATOM 809 O O . VAL A 1 108 ? -7.306 -15.939 10.028 1.00 96.75 108 VAL A O 1
ATOM 812 N N . VAL A 1 109 ? -9.166 -15.113 10.977 1.00 97.50 109 VAL A N 1
ATOM 813 C CA . VAL A 1 109 ? -10.092 -15.770 10.045 1.00 97.50 109 VAL A CA 1
ATOM 814 C C . VAL A 1 109 ? -9.856 -15.271 8.620 1.00 97.50 109 VAL A C 1
ATOM 816 O O . VAL A 1 109 ? -9.721 -16.089 7.713 1.00 97.50 109 VAL A O 1
ATOM 819 N N . SER A 1 110 ? -9.727 -13.957 8.425 1.00 96.88 110 SER A N 1
ATOM 820 C CA . SER A 1 110 ? -9.423 -13.355 7.123 1.00 96.88 110 SER A CA 1
ATOM 821 C C . SER A 1 110 ? -8.111 -13.893 6.551 1.00 96.88 110 SER A C 1
ATOM 823 O O . SER A 1 110 ? -8.070 -14.311 5.399 1.00 96.88 110 SER A O 1
ATOM 825 N N . THR A 1 111 ? -7.067 -14.010 7.375 1.00 97.00 111 THR A N 1
ATOM 826 C CA . THR A 1 111 ? -5.759 -14.539 6.962 1.00 97.00 111 THR A CA 1
ATOM 827 C C . THR A 1 111 ? -5.868 -15.973 6.450 1.00 97.00 111 THR A C 1
ATOM 829 O O . THR A 1 111 ? -5.300 -16.310 5.409 1.00 97.00 111 THR A O 1
ATOM 832 N N . LEU A 1 112 ? -6.617 -16.823 7.158 1.00 97.50 112 LEU A N 1
ATOM 833 C CA . LEU A 1 112 ? -6.828 -18.217 6.767 1.00 97.50 112 LEU A CA 1
ATOM 834 C C . LEU A 1 112 ? -7.670 -18.325 5.492 1.00 97.50 112 LEU A C 1
ATOM 836 O O . LEU A 1 112 ? -7.320 -19.087 4.588 1.00 97.50 112 LEU A O 1
ATOM 840 N N . VAL A 1 113 ? -8.754 -17.552 5.396 1.00 97.75 113 VAL A N 1
ATOM 841 C CA . VAL A 1 113 ? -9.646 -17.545 4.229 1.00 97.75 113 VAL A CA 1
ATOM 842 C C . VAL A 1 113 ? -8.909 -17.029 2.996 1.00 97.75 113 VAL A C 1
ATOM 844 O O . VAL A 1 113 ? -8.850 -17.717 1.984 1.00 97.75 113 VAL A O 1
ATOM 847 N N . ILE A 1 114 ? -8.274 -15.864 3.082 1.00 97.06 114 ILE A N 1
ATOM 848 C CA . ILE A 1 114 ? -7.527 -15.280 1.967 1.00 97.06 114 ILE A CA 1
ATOM 849 C C . ILE A 1 114 ? -6.351 -16.180 1.583 1.00 97.06 114 ILE A C 1
ATOM 851 O O . ILE A 1 114 ? -6.176 -16.476 0.407 1.00 97.06 114 ILE A O 1
ATOM 855 N N . GLY A 1 115 ? -5.567 -16.673 2.546 1.00 97.00 115 GLY A N 1
ATOM 856 C CA . GLY A 1 115 ? -4.427 -17.540 2.248 1.00 97.00 115 GLY A CA 1
ATOM 857 C C . GLY A 1 115 ? -4.834 -18.855 1.575 1.00 97.00 115 GLY A C 1
ATOM 858 O O . GLY A 1 115 ? -4.197 -19.283 0.610 1.00 97.00 115 GLY A O 1
ATOM 859 N N . THR A 1 116 ? -5.929 -19.479 2.019 1.00 96.38 116 THR A N 1
ATOM 860 C CA . THR A 1 116 ? -6.463 -20.691 1.372 1.00 96.38 116 THR A CA 1
ATOM 861 C C . THR A 1 116 ? -6.992 -20.399 -0.030 1.00 96.38 116 THR A C 1
ATOM 863 O O . THR A 1 116 ? -6.638 -21.123 -0.961 1.00 96.38 116 THR A O 1
ATOM 866 N N . LEU A 1 117 ? -7.761 -19.321 -0.213 1.00 96.50 117 LEU A N 1
ATOM 867 C CA . LEU A 1 117 ? -8.266 -18.905 -1.524 1.00 96.50 117 LEU A CA 1
ATOM 868 C C . LEU A 1 117 ? -7.133 -18.574 -2.498 1.00 96.50 117 LEU A C 1
ATOM 870 O O . LEU A 1 117 ? -7.175 -19.029 -3.638 1.00 96.50 117 LEU A O 1
ATOM 874 N N . THR A 1 118 ? -6.092 -17.868 -2.052 1.00 95.62 118 THR A N 1
ATOM 875 C CA . THR A 1 118 ? -4.900 -17.586 -2.863 1.00 95.62 118 THR A CA 1
ATOM 876 C C . THR A 1 118 ? -4.234 -18.883 -3.298 1.00 95.62 118 THR A C 1
ATOM 878 O O . THR A 1 118 ? -3.968 -19.073 -4.483 1.00 95.62 118 THR A O 1
ATOM 881 N N . LYS A 1 119 ? -4.017 -19.830 -2.379 1.00 95.50 119 LYS A N 1
ATOM 882 C CA . LYS A 1 119 ? -3.411 -21.111 -2.746 1.00 95.50 119 LYS A CA 1
ATOM 883 C C . LYS A 1 119 ? -4.246 -21.875 -3.776 1.00 95.50 119 LYS A C 1
ATOM 885 O O . LYS A 1 119 ? -3.689 -22.405 -4.735 1.00 95.50 119 LYS A O 1
ATOM 890 N N . LEU A 1 120 ? -5.561 -21.941 -3.575 1.00 94.88 120 LEU A N 1
ATOM 891 C CA . LEU A 1 120 ? -6.467 -22.623 -4.497 1.00 94.88 120 LEU A CA 1
ATOM 892 C C . LEU A 1 120 ? -6.499 -21.928 -5.862 1.00 94.88 120 LEU A C 1
ATOM 894 O O . LEU A 1 120 ? -6.376 -22.601 -6.880 1.00 94.88 120 LEU A O 1
ATOM 898 N N . GLY A 1 121 ? -6.579 -20.596 -5.890 1.00 95.12 121 GLY A N 1
ATOM 899 C CA . GLY A 1 121 ? -6.580 -19.801 -7.118 1.00 95.12 121 GLY A CA 1
ATOM 900 C C . GLY A 1 121 ? -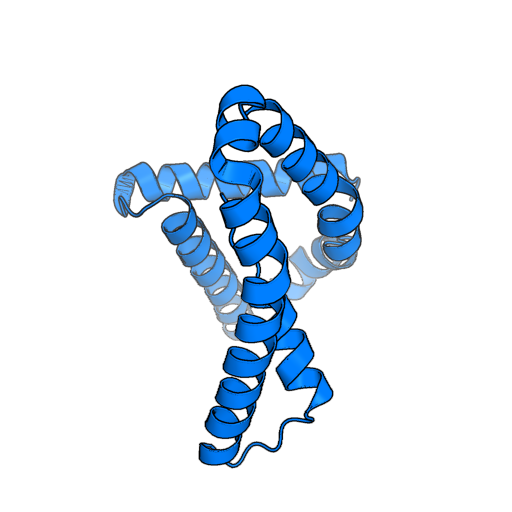5.317 -20.002 -7.954 1.00 95.12 121 GLY A C 1
ATOM 901 O O . GLY A 1 121 ? -5.406 -20.263 -9.150 1.00 95.12 121 GLY A O 1
ATOM 902 N N . PHE A 1 122 ? -4.140 -19.977 -7.327 1.00 94.44 122 PHE A N 1
ATOM 903 C CA . PHE A 1 122 ? -2.884 -20.278 -8.022 1.00 94.44 122 PHE A CA 1
ATOM 904 C C . PHE A 1 122 ? -2.790 -21.748 -8.448 1.00 94.44 122 PHE A C 1
ATOM 906 O O . PHE A 1 122 ? -2.310 -22.033 -9.545 1.00 94.44 122 PHE A O 1
ATOM 913 N N . GLY A 1 123 ? -3.318 -22.674 -7.642 1.00 93.12 123 GLY A N 1
ATOM 914 C CA . GLY A 1 123 ? -3.413 -24.087 -8.006 1.00 93.12 123 GLY A CA 1
ATOM 915 C C . GLY A 1 123 ? -4.240 -24.323 -9.275 1.00 93.12 123 GLY A C 1
ATOM 916 O O . GLY A 1 123 ? -3.847 -25.137 -10.108 1.00 93.12 123 GLY A O 1
ATOM 917 N N . LEU A 1 124 ? -5.329 -23.568 -9.473 1.00 93.56 124 LEU A N 1
ATOM 918 C CA . LEU A 1 124 ? -6.138 -23.610 -10.701 1.00 93.56 124 LEU A CA 1
ATOM 919 C C . LEU A 1 124 ? -5.370 -23.120 -11.939 1.00 93.56 124 LEU A C 1
ATOM 921 O O . LEU A 1 124 ? -5.643 -23.573 -13.046 1.00 93.56 124 LEU A O 1
ATOM 925 N N . LEU A 1 125 ? -4.389 -22.234 -11.753 1.00 95.06 125 LEU A N 1
ATOM 926 C CA . LEU A 1 125 ? -3.486 -21.756 -12.806 1.00 95.06 125 LEU A CA 1
ATOM 927 C C . LEU A 1 125 ? -2.276 -22.686 -13.025 1.00 95.06 125 LEU A C 1
ATOM 929 O O . LEU A 1 125 ? -1.385 -22.361 -13.805 1.00 95.06 125 LEU A O 1
ATOM 933 N N . GLY A 1 126 ? -2.217 -23.830 -12.331 1.00 92.38 126 GLY A N 1
ATOM 934 C CA . GLY A 1 126 ? -1.095 -24.772 -12.393 1.00 92.38 126 GLY A CA 1
ATOM 935 C C . GLY A 1 126 ? 0.139 -24.342 -1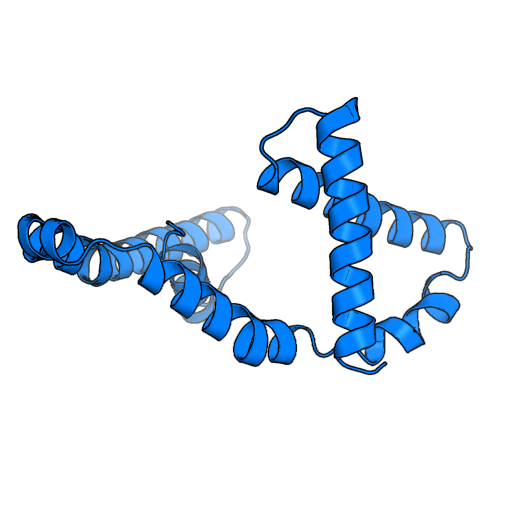1.591 1.00 92.38 126 GLY A C 1
ATOM 936 O O . GLY A 1 126 ? 1.186 -24.980 -11.693 1.00 92.38 126 GLY A O 1
ATOM 937 N N . LEU A 1 127 ? 0.037 -23.287 -10.777 1.00 91.56 127 LEU A N 1
ATOM 938 C CA . LEU A 1 127 ? 1.132 -22.760 -9.966 1.00 91.56 127 LEU A CA 1
ATOM 939 C C . LEU A 1 127 ? 1.067 -23.325 -8.541 1.00 91.56 127 LEU A C 1
ATOM 941 O O . LEU A 1 127 ? 0.098 -23.129 -7.807 1.00 91.56 127 LEU A O 1
ATOM 945 N N . GLN A 1 128 ? 2.124 -24.020 -8.121 1.00 88.50 128 GLN A N 1
ATOM 946 C CA . GLN A 1 128 ? 2.200 -24.615 -6.786 1.00 88.50 128 GLN A CA 1
ATOM 947 C C . GLN A 1 128 ? 2.797 -23.630 -5.777 1.00 88.50 128 GLN A C 1
ATOM 949 O O . GLN A 1 128 ? 4.012 -23.543 -5.614 1.00 88.50 128 GLN A O 1
ATOM 954 N N . LEU A 1 129 ? 1.934 -22.903 -5.065 1.00 91.44 129 LEU A N 1
ATOM 955 C CA . LEU A 1 129 ? 2.362 -22.041 -3.962 1.00 91.44 129 LEU A CA 1
ATOM 956 C C . LEU A 1 129 ? 2.543 -22.831 -2.650 1.00 91.44 129 LEU A C 1
ATOM 958 O O . LEU A 1 129 ? 1.626 -23.558 -2.230 1.00 91.44 129 LEU A O 1
ATOM 962 N N . PRO A 1 130 ? 3.677 -22.652 -1.941 1.00 95.19 130 PRO A N 1
ATOM 963 C CA . PRO A 1 130 ? 3.830 -23.136 -0.575 1.00 95.19 130 PRO A CA 1
ATOM 964 C C . PRO A 1 130 ? 2.746 -22.556 0.340 1.00 95.19 130 PRO A C 1
ATOM 966 O O . PRO A 1 130 ? 2.384 -21.383 0.235 1.00 95.19 130 PRO A O 1
ATOM 969 N N . TRP A 1 131 ? 2.248 -23.365 1.283 1.00 93.75 131 TRP A N 1
ATOM 970 C CA . TRP A 1 131 ? 1.230 -22.919 2.248 1.00 93.75 131 TRP A CA 1
ATOM 971 C C . TRP A 1 131 ? 1.689 -21.697 3.048 1.00 93.75 131 TRP A C 1
ATOM 973 O O . TRP A 1 131 ? 0.909 -20.771 3.242 1.00 93.75 131 TRP A O 1
ATOM 983 N N . LEU A 1 132 ? 2.958 -21.679 3.467 1.00 96.19 132 LEU A N 1
ATOM 984 C CA . LEU A 1 132 ? 3.523 -20.570 4.229 1.00 96.19 132 LEU A CA 1
ATOM 985 C C . LEU A 1 132 ? 3.424 -19.252 3.452 1.00 96.19 132 LEU A C 1
ATOM 987 O O . LEU A 1 132 ? 2.935 -18.269 3.991 1.00 96.19 132 LEU A O 1
ATOM 991 N N . THR A 1 133 ? 3.811 -19.245 2.176 1.00 94.94 133 THR A N 1
ATOM 992 C CA . THR A 1 133 ? 3.746 -18.053 1.319 1.00 94.94 133 THR A CA 1
ATOM 993 C C . THR A 1 133 ? 2.312 -17.556 1.155 1.00 94.94 133 THR A C 1
ATOM 995 O O . THR A 1 133 ? 2.060 -16.358 1.257 1.00 94.94 133 THR A O 1
ATOM 998 N N . ALA A 1 134 ? 1.360 -18.471 0.958 1.00 95.69 134 ALA A N 1
ATOM 999 C CA . ALA A 1 134 ? -0.044 -18.112 0.808 1.00 95.69 134 ALA A CA 1
ATOM 1000 C C . ALA A 1 134 ? -0.628 -17.500 2.095 1.00 95.69 134 ALA A C 1
ATOM 1002 O O . ALA A 1 134 ? -1.339 -16.499 2.031 1.00 95.69 134 ALA A O 1
ATOM 1003 N N . PHE A 1 135 ? -0.287 -18.043 3.269 1.00 96.44 135 PHE A N 1
ATOM 1004 C CA . PHE A 1 135 ? -0.730 -17.481 4.548 1.00 96.44 135 PHE A CA 1
ATOM 1005 C C . PHE A 1 135 ? -0.011 -16.184 4.924 1.00 96.44 135 PHE A C 1
ATOM 1007 O O . PHE A 1 135 ? -0.653 -15.298 5.478 1.00 96.44 135 PHE A O 1
ATOM 1014 N N . VAL A 1 136 ? 1.272 -16.022 4.583 1.00 96.62 136 VAL A N 1
ATOM 1015 C CA . VAL A 1 136 ? 1.982 -14.740 4.742 1.00 96.62 136 VAL A CA 1
ATOM 1016 C C . VAL A 1 136 ? 1.323 -13.658 3.886 1.00 96.62 136 VAL A C 1
ATOM 1018 O O . VAL A 1 136 ? 1.071 -12.564 4.380 1.00 96.62 136 VAL A O 1
ATOM 1021 N N . PHE A 1 137 ? 0.964 -13.973 2.637 1.00 95.31 137 PHE A N 1
ATOM 1022 C CA . PHE A 1 137 ? 0.196 -13.058 1.793 1.00 95.31 137 PHE A CA 1
ATOM 1023 C C . PHE A 1 137 ? -1.185 -12.750 2.389 1.00 95.31 137 PHE A C 1
ATOM 1025 O O . PHE A 1 137 ? -1.587 -11.592 2.443 1.00 95.31 137 PHE A O 1
ATOM 1032 N N . GLY A 1 138 ? -1.888 -13.766 2.898 1.00 95.81 138 GLY A N 1
ATOM 1033 C CA . GLY A 1 138 ? -3.159 -13.573 3.597 1.00 95.81 138 GLY A CA 1
ATOM 1034 C C . GLY A 1 138 ? -3.035 -12.630 4.796 1.00 95.81 138 GLY A C 1
ATOM 1035 O O . GLY A 1 138 ? -3.867 -11.741 4.960 1.00 95.81 138 GLY A O 1
ATOM 1036 N N . ALA A 1 139 ? -1.980 -12.777 5.598 1.00 95.56 139 ALA A N 1
ATOM 1037 C CA . ALA A 1 139 ? -1.716 -11.928 6.756 1.00 95.56 139 ALA A CA 1
ATOM 1038 C C . ALA A 1 139 ? -1.365 -10.490 6.353 1.00 95.56 139 ALA A C 1
ATOM 1040 O O . ALA A 1 139 ? -1.746 -9.555 7.050 1.00 95.56 139 ALA A O 1
ATOM 1041 N N . LEU A 1 140 ? -0.683 -10.311 5.218 1.00 93.94 140 LEU A N 1
ATOM 1042 C CA . LEU A 1 140 ? -0.301 -9.001 4.692 1.00 93.94 140 LEU A CA 1
ATOM 1043 C C . LEU A 1 140 ? -1.516 -8.139 4.316 1.00 93.94 140 LEU A C 1
ATOM 1045 O O . LEU A 1 140 ? -1.480 -6.935 4.537 1.00 93.94 140 LEU A O 1
ATOM 1049 N N . ILE A 1 141 ? -2.575 -8.739 3.761 1.00 93.00 141 ILE A N 1
ATOM 1050 C CA . ILE A 1 141 ? -3.736 -7.995 3.232 1.00 93.00 141 ILE A CA 1
ATOM 1051 C C . ILE A 1 141 ? -5.003 -8.096 4.094 1.00 93.00 141 ILE A C 1
ATOM 1053 O O . ILE A 1 141 ? -6.053 -7.595 3.704 1.00 93.00 141 ILE A O 1
ATOM 1057 N N . SER A 1 142 ? -4.933 -8.782 5.237 1.00 94.50 142 SER A N 1
ATOM 1058 C CA . SER A 1 142 ? -6.074 -8.922 6.153 1.00 94.50 142 SER A CA 1
ATOM 1059 C C . SER A 1 142 ? -6.338 -7.694 7.032 1.00 94.50 142 SER A C 1
ATOM 1061 O O . SER A 1 142 ? -7.511 -7.396 7.263 1.00 94.50 142 SER A O 1
ATOM 1063 N N . PRO A 1 143 ? -5.322 -6.985 7.563 1.00 90.19 143 PRO A N 1
ATOM 1064 C CA . PRO A 1 143 ? -5.545 -5.724 8.262 1.00 90.19 143 PRO A CA 1
ATOM 1065 C C . PRO A 1 143 ? -6.099 -4.655 7.313 1.00 90.19 143 PRO A C 1
ATOM 1067 O O . PRO A 1 143 ? -5.668 -4.553 6.168 1.00 90.19 143 PRO A O 1
ATOM 1070 N N . THR A 1 144 ? -7.039 -3.847 7.798 1.00 87.62 144 THR A N 1
ATOM 1071 C CA . THR A 1 144 ? -7.644 -2.744 7.038 1.00 87.62 144 THR A CA 1
ATOM 1072 C C . THR A 1 144 ? -7.122 -1.400 7.531 1.00 87.62 144 THR A C 1
ATOM 1074 O O . THR A 1 144 ? -7.142 -1.157 8.741 1.00 87.62 144 THR A O 1
ATOM 1077 N N . ASP A 1 145 ? -6.723 -0.523 6.609 1.00 76.50 145 ASP A N 1
ATOM 1078 C CA . ASP A 1 145 ? -6.394 0.871 6.924 1.00 76.50 145 ASP A CA 1
ATOM 1079 C C . ASP A 1 145 ? -7.677 1.666 7.274 1.00 76.50 145 ASP A C 1
ATOM 1081 O O . ASP A 1 145 ? -8.672 1.532 6.550 1.00 76.50 145 ASP A O 1
ATOM 1085 N N . PRO A 1 146 ? -7.692 2.438 8.383 1.00 58.75 146 PRO A N 1
ATOM 1086 C CA . PRO A 1 146 ? -8.828 3.264 8.811 1.00 58.75 146 PRO A CA 1
ATOM 1087 C C . PRO A 1 146 ? -9.011 4.562 8.010 1.00 58.75 146 PRO A C 1
ATOM 1089 O O . PRO A 1 146 ? -8.020 5.080 7.446 1.00 58.75 146 PRO A O 1
#

Foldseek 3Di:
DDPVVVVVVVVVLLVVQQVCCVPPVVDDSVVSSVVVVVVVVVVLVVVVVVVDPSCVVCVVVVVPDPPVCCVVVPVVVVVVVVVVVPDDVVVCVVCVVVCVCCVPVVLQVQLVVQLVVVQVVCVVVVHHDDSVVSSVVSNVPSDDDD

Secondary structure (DSSP, 8-state):
--HHHHHHHHHHHHHHHHHHIIIII---HHHHHHHHHHHHHHHHHHHHHTT--HHHHHHHHHHT--HHHIIIIIIHHHHHHHHHHH--HHHHHHTHHHHHHIIIIIHHHHHHHHHHHHHHHHHHTT----HHHHHHHHHHHSS---

pLDDT: mean 89.45, std 7.75, range [58.75, 97.75]

Radius of gyration: 20.13 Å; chains: 1; bounding box: 41×43×52 Å

Sequence (146 aa):
MTILNLLALLISITAVFSWLNHRFLKLPTTIGVMVMGMAFSLSLIGLEELGFDVAARLGDALEGIDFSTLLMQGMLSLLLFAGALHVNLSDLAKARWVIVSLATVGVVVSTLVIGTLTKLGFGLLGLQLPWLTAFVFGALISPTDP